Protein AF-A0A3C0B4P6-F1 (afdb_monomer)

Mean predicted aligned error: 6.46 Å

Nearest PDB structures (foldseek):
  5x7m-assembly1_A  TM=7.383E-01  e=3.895E-01  Corynebacterium glutamicum ATCC 13032
  5x7n-assembly1_B  TM=7.405E-01  e=4.488E-01  Corynebacterium glutamicum ATCC 13032
  6n2f-assembly1_B  TM=7.274E-01  e=6.187E+00  Arabidopsis thaliana

Structure (mmCIF, N/CA/C/O backbone):
data_AF-A0A3C0B4P6-F1
#
_entry.id   AF-A0A3C0B4P6-F1
#
loop_
_atom_site.group_PDB
_atom_site.id
_atom_site.type_symbol
_atom_site.label_atom_id
_atom_site.label_alt_id
_atom_site.label_comp_id
_atom_site.label_asym_id
_atom_site.label_entity_id
_atom_site.label_seq_id
_atom_site.pdbx_PDB_ins_code
_atom_site.Cartn_x
_atom_site.Cartn_y
_atom_site.Cartn_z
_atom_site.occupancy
_atom_site.B_iso_or_equiv
_atom_site.auth_seq_id
_atom_site.auth_comp_id
_atom_site.auth_asym_id
_atom_site.auth_atom_id
_atom_site.pdbx_PDB_model_num
ATOM 1 N N . MET A 1 1 ? -11.463 -3.519 -18.540 1.00 50.84 1 MET A N 1
ATOM 2 C CA . MET A 1 1 ? -10.034 -3.583 -18.177 1.00 50.84 1 MET A CA 1
ATOM 3 C C . MET A 1 1 ? -9.982 -3.703 -16.664 1.00 50.84 1 MET A C 1
ATOM 5 O O . MET A 1 1 ? -10.559 -2.844 -16.011 1.00 50.84 1 MET A O 1
ATOM 9 N N . GLN A 1 2 ? -9.451 -4.797 -16.109 1.00 65.44 2 GLN A N 1
ATOM 10 C CA . GLN A 1 2 ? -9.249 -4.900 -14.659 1.00 65.44 2 GLN A CA 1
ATOM 11 C C . GLN A 1 2 ? -8.116 -3.943 -14.258 1.00 65.44 2 GLN A C 1
ATOM 13 O O . GLN A 1 2 ? -6.977 -4.142 -14.667 1.00 65.44 2 GLN A O 1
ATOM 18 N N . ASN A 1 3 ? -8.435 -2.903 -13.488 1.00 69.94 3 ASN A N 1
ATOM 19 C CA . ASN A 1 3 ? -7.449 -1.990 -12.910 1.00 69.94 3 ASN A CA 1
ATOM 20 C C . ASN A 1 3 ? -6.951 -2.597 -11.591 1.00 69.94 3 ASN A C 1
ATOM 22 O O . ASN A 1 3 ? -7.569 -2.360 -10.559 1.00 69.94 3 ASN A O 1
ATOM 26 N N . SER A 1 4 ? -5.883 -3.395 -11.623 1.00 77.62 4 SER A N 1
ATOM 27 C CA . SER A 1 4 ? -5.242 -3.920 -10.403 1.00 77.62 4 SER A CA 1
ATOM 28 C C . SER A 1 4 ? -3.966 -3.141 -10.095 1.00 77.62 4 SER A C 1
ATOM 30 O O . SER A 1 4 ? -3.239 -2.743 -11.009 1.00 77.62 4 SER A O 1
ATOM 32 N N . GLY A 1 5 ? -3.661 -2.969 -8.805 1.00 68.50 5 GLY A N 1
ATOM 33 C CA . GLY A 1 5 ? -2.420 -2.348 -8.329 1.00 68.50 5 GLY A CA 1
ATOM 34 C C . GLY A 1 5 ? -1.148 -3.063 -8.801 1.00 68.50 5 GLY A C 1
ATOM 35 O O . GLY A 1 5 ? -0.089 -2.441 -8.885 1.00 68.50 5 GLY A O 1
ATOM 36 N N . LEU A 1 6 ? -1.265 -4.334 -9.208 1.00 74.06 6 LEU A N 1
ATOM 37 C CA . LEU A 1 6 ? -0.182 -5.126 -9.798 1.00 74.06 6 LEU A CA 1
ATOM 38 C C . LEU A 1 6 ? 0.474 -4.450 -11.007 1.00 74.06 6 LEU A C 1
ATOM 40 O O . LEU A 1 6 ? 1.658 -4.659 -11.247 1.00 74.06 6 LEU A O 1
ATOM 44 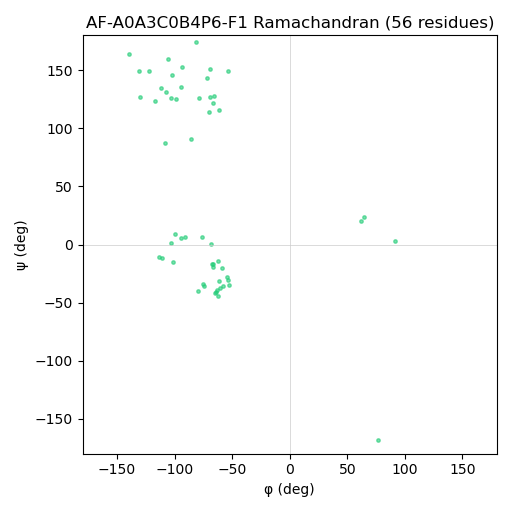N N . GLN A 1 7 ? -0.258 -3.608 -11.743 1.00 76.38 7 GLN A N 1
ATOM 45 C CA . GLN A 1 7 ? 0.285 -2.886 -12.898 1.00 76.38 7 GLN A CA 1
ATOM 46 C C . GLN A 1 7 ? 1.356 -1.844 -12.528 1.00 76.38 7 GLN A C 1
ATOM 48 O O . GLN A 1 7 ? 2.124 -1.425 -13.391 1.00 76.38 7 GLN A O 1
ATOM 53 N N . TYR A 1 8 ? 1.400 -1.415 -11.262 1.00 74.69 8 TYR A N 1
ATOM 54 C CA . TYR A 1 8 ? 2.355 -0.423 -10.766 1.00 74.69 8 TYR A CA 1
ATOM 55 C C . TYR A 1 8 ? 3.522 -1.038 -9.990 1.00 74.69 8 TYR A C 1
ATOM 57 O O . TYR A 1 8 ? 4.535 -0.369 -9.776 1.00 74.69 8 TYR A O 1
ATOM 65 N N . LEU A 1 9 ? 3.405 -2.301 -9.577 1.00 74.81 9 LEU A N 1
ATOM 66 C CA . LEU A 1 9 ? 4.508 -3.028 -8.964 1.00 74.81 9 LEU A CA 1
ATOM 67 C C . LEU A 1 9 ? 5.452 -3.511 -10.068 1.00 74.81 9 LEU A C 1
ATOM 69 O O . LEU A 1 9 ? 5.036 -4.153 -11.030 1.00 74.81 9 LEU A O 1
ATOM 73 N N . SER A 1 10 ? 6.740 -3.176 -9.962 1.00 66.62 10 SER A N 1
ATOM 74 C CA . SER A 1 10 ? 7.717 -3.558 -10.982 1.00 66.62 10 SER A CA 1
ATOM 75 C C . SER A 1 10 ? 7.809 -5.084 -11.083 1.00 66.62 10 SER A C 1
ATOM 77 O O . SER A 1 10 ? 8.261 -5.736 -10.147 1.00 66.62 10 SER A O 1
ATOM 79 N N . ALA A 1 11 ? 7.427 -5.640 -12.234 1.00 59.91 11 ALA A N 1
ATOM 80 C CA . ALA A 1 11 ? 7.278 -7.079 -12.476 1.00 59.91 11 ALA A CA 1
ATOM 81 C C . ALA A 1 11 ? 8.587 -7.902 -12.474 1.00 59.91 11 ALA A C 1
ATOM 83 O O . ALA A 1 11 ? 8.562 -9.106 -12.709 1.00 59.91 11 ALA A O 1
ATOM 84 N N . SER A 1 12 ? 9.744 -7.280 -12.254 1.00 57.12 12 SER A N 1
ATOM 85 C CA . SER A 1 12 ? 11.049 -7.931 -12.387 1.00 57.12 12 SER A CA 1
ATOM 86 C C . SER A 1 12 ? 11.690 -8.153 -11.017 1.00 57.12 12 SER A C 1
ATOM 88 O O . SER A 1 12 ? 12.461 -7.308 -10.557 1.00 57.12 12 SER A O 1
ATOM 90 N N . THR A 1 13 ? 11.376 -9.288 -10.389 1.00 55.91 13 THR A N 1
ATOM 91 C CA . THR A 1 13 ? 11.980 -9.747 -9.127 1.00 55.91 13 THR A CA 1
ATOM 92 C C . THR A 1 13 ? 13.502 -9.897 -9.241 1.00 55.91 13 THR A C 1
ATOM 94 O O . THR A 1 13 ? 14.218 -9.503 -8.329 1.00 55.91 13 THR A O 1
ATOM 97 N N . ASP A 1 14 ? 14.012 -10.323 -10.402 1.00 54.34 14 ASP A N 1
ATOM 98 C CA . ASP A 1 14 ? 15.456 -10.489 -10.652 1.00 54.34 14 ASP A CA 1
ATOM 99 C C . ASP A 1 14 ? 16.252 -9.172 -10.688 1.00 54.34 14 ASP A C 1
ATOM 101 O O . ASP A 1 14 ? 17.475 -9.173 -10.572 1.00 54.34 14 ASP A O 1
ATOM 105 N N . ALA A 1 15 ? 15.581 -8.026 -10.844 1.00 55.75 15 ALA A N 1
ATOM 106 C CA . ALA A 1 15 ? 16.235 -6.720 -10.933 1.00 55.75 15 ALA A CA 1
ATOM 107 C C . ALA A 1 15 ? 16.141 -5.890 -9.638 1.00 55.75 15 ALA A C 1
ATOM 109 O O . ALA A 1 15 ? 16.619 -4.757 -9.614 1.00 55.75 15 ALA A O 1
ATOM 110 N N . LEU A 1 16 ? 15.520 -6.417 -8.576 1.00 60.22 16 LEU A N 1
ATOM 111 C CA . LEU A 1 16 ? 15.428 -5.743 -7.273 1.00 60.22 16 LEU A CA 1
ATOM 112 C C . LEU A 1 16 ? 16.758 -5.769 -6.513 1.00 60.22 16 LEU A C 1
ATOM 114 O O . LEU A 1 16 ? 17.122 -4.774 -5.900 1.00 60.22 16 LEU A O 1
ATOM 118 N N . GLU A 1 17 ? 17.526 -6.852 -6.636 1.00 62.47 17 GLU A N 1
ATOM 119 C CA . GLU A 1 17 ? 18.815 -7.022 -5.945 1.00 62.47 17 GLU A CA 1
ATOM 120 C C . GLU A 1 17 ? 19.902 -6.034 -6.419 1.00 62.47 17 GLU A C 1
ATOM 122 O O . GLU A 1 17 ? 20.908 -5.835 -5.743 1.00 62.47 17 GLU A O 1
ATOM 127 N N . THR A 1 18 ? 19.720 -5.396 -7.584 1.00 69.69 18 THR A N 1
ATOM 128 C CA . THR A 1 18 ? 20.714 -4.480 -8.186 1.00 69.69 18 THR A CA 1
ATOM 129 C C . THR A 1 18 ? 20.294 -3.012 -8.193 1.00 69.69 18 THR A C 1
ATOM 131 O O . THR A 1 18 ? 21.122 -2.144 -8.474 1.00 69.69 18 THR A O 1
ATOM 134 N N . ARG A 1 19 ? 19.027 -2.707 -7.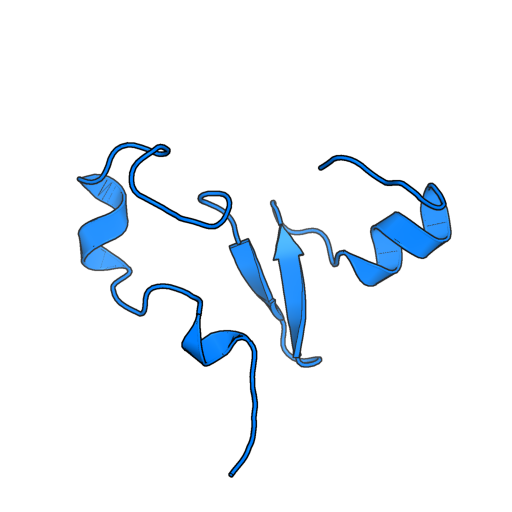89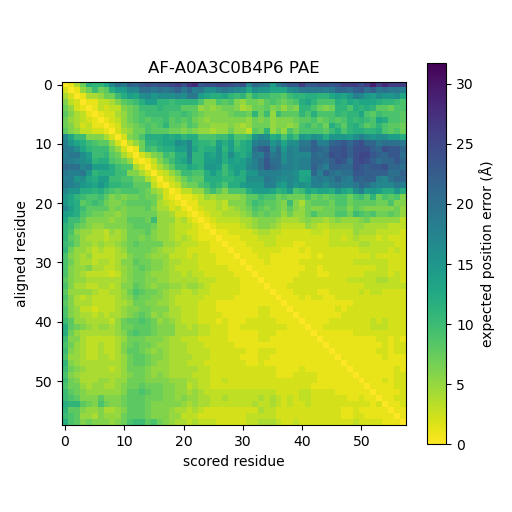3 1.00 70.06 19 ARG A N 1
ATOM 135 C CA . ARG A 1 19 ? 18.511 -1.333 -7.870 1.00 70.06 19 ARG A CA 1
ATOM 136 C C . ARG A 1 19 ? 18.590 -0.783 -6.459 1.00 70.06 19 ARG A C 1
ATOM 138 O O . ARG A 1 19 ? 18.216 -1.451 -5.500 1.00 70.06 19 ARG A O 1
ATOM 145 N N . SER A 1 20 ? 19.054 0.454 -6.323 1.00 78.06 20 SER A N 1
ATOM 146 C CA . SER A 1 20 ? 18.992 1.108 -5.021 1.00 78.06 20 SER A CA 1
ATOM 147 C C . SER A 1 20 ? 17.5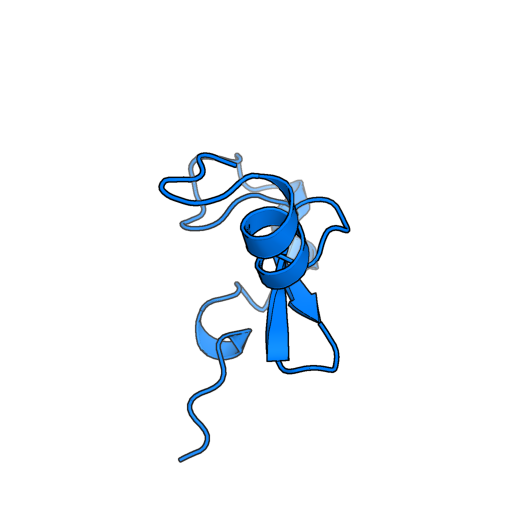30 1.416 -4.663 1.00 78.06 20 SER A C 1
ATOM 149 O O . SER A 1 20 ? 16.715 1.642 -5.565 1.00 78.06 20 SER A O 1
ATOM 151 N N . PRO A 1 21 ? 17.174 1.462 -3.366 1.00 75.81 21 PRO A N 1
ATOM 152 C CA . PRO A 1 21 ? 15.793 1.699 -2.937 1.00 75.81 21 PRO A CA 1
ATOM 153 C C . PRO A 1 21 ? 15.169 2.961 -3.553 1.00 75.81 21 PRO A C 1
ATOM 155 O O . PRO A 1 21 ? 14.000 2.970 -3.921 1.00 75.81 21 PRO A O 1
ATOM 158 N N . ASN A 1 22 ? 15.977 4.006 -3.758 1.00 81.81 22 ASN A N 1
ATOM 159 C CA . ASN A 1 22 ? 15.537 5.294 -4.305 1.00 81.81 22 ASN A CA 1
ATOM 160 C C . ASN A 1 22 ? 15.297 5.283 -5.829 1.00 81.81 22 ASN A C 1
ATOM 162 O O . ASN A 1 22 ? 15.066 6.337 -6.419 1.00 81.81 22 ASN A O 1
ATOM 166 N N . GLN A 1 23 ? 15.373 4.124 -6.486 1.00 83.44 23 GLN A N 1
ATOM 167 C CA . GLN A 1 23 ? 15.037 3.952 -7.906 1.00 83.44 23 GLN A CA 1
ATOM 168 C C . GLN A 1 23 ? 13.636 3.360 -8.113 1.00 83.44 23 GLN A C 1
ATOM 170 O O . GLN A 1 23 ? 13.283 2.996 -9.236 1.00 83.44 23 GLN A O 1
ATOM 175 N N . GLN A 1 24 ? 12.844 3.244 -7.045 1.00 78.00 24 GLN A N 1
ATOM 176 C CA . GLN A 1 24 ? 11.489 2.708 -7.078 1.00 78.00 24 GLN A CA 1
ATOM 177 C C . GLN A 1 24 ? 10.484 3.724 -6.542 1.00 78.00 24 GLN A C 1
ATOM 179 O O . GLN A 1 24 ? 10.803 4.542 -5.685 1.00 78.00 24 GLN A O 1
ATOM 184 N N . LEU A 1 25 ? 9.259 3.668 -7.069 1.00 80.88 25 LEU A N 1
ATOM 185 C CA . LEU A 1 25 ? 8.160 4.510 -6.593 1.00 80.88 25 LEU A CA 1
ATOM 186 C C . LEU A 1 25 ? 7.595 4.012 -5.255 1.00 80.88 25 LEU A C 1
ATOM 188 O O . LEU A 1 25 ? 7.158 4.813 -4.435 1.00 80.88 25 LEU A O 1
ATOM 192 N N . PHE A 1 26 ? 7.596 2.694 -5.053 1.00 86.81 26 PHE A N 1
ATOM 193 C CA . PHE A 1 26 ? 7.085 2.038 -3.853 1.00 86.81 26 PHE A CA 1
ATOM 194 C C . PHE A 1 26 ? 8.227 1.538 -2.960 1.00 86.81 26 PHE A C 1
ATOM 196 O O . PHE A 1 26 ? 9.334 1.321 -3.459 1.00 86.81 26 PHE A O 1
ATOM 203 N N . PRO A 1 27 ? 7.959 1.295 -1.662 1.00 87.75 27 PRO A N 1
ATOM 204 C CA . PRO A 1 27 ? 8.889 0.593 -0.784 1.00 87.75 27 PRO A CA 1
ATOM 205 C C . PRO A 1 27 ? 9.325 -0.760 -1.362 1.00 87.75 27 PRO A C 1
ATOM 207 O O . PRO A 1 27 ? 8.534 -1.445 -2.008 1.00 87.75 27 PRO A O 1
ATOM 210 N N . LEU A 1 28 ? 10.551 -1.190 -1.047 1.00 86.19 28 LEU A N 1
ATOM 211 C CA . LEU A 1 28 ? 11.127 -2.458 -1.529 1.00 86.19 28 LEU A CA 1
ATOM 212 C C . LEU A 1 28 ? 10.250 -3.690 -1.248 1.00 86.19 28 LEU A C 1
ATOM 214 O O . LEU A 1 28 ? 10.294 -4.678 -1.974 1.00 86.19 28 LEU A O 1
ATOM 218 N N . THR A 1 29 ? 9.483 -3.649 -0.160 1.00 89.00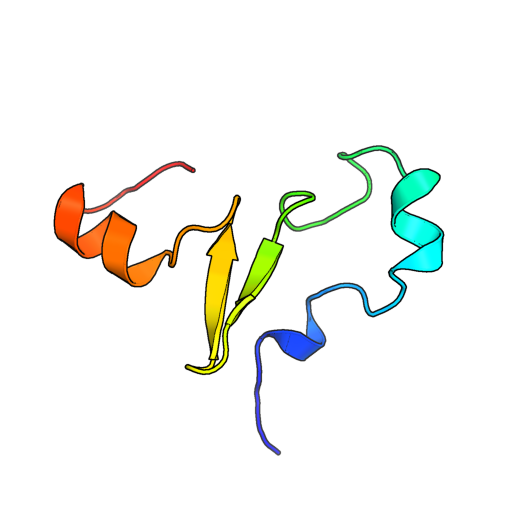 29 THR A N 1
ATOM 219 C CA . THR A 1 29 ? 8.644 -4.758 0.306 1.00 89.00 29 THR A CA 1
ATOM 220 C C . THR A 1 29 ? 7.197 -4.667 -0.180 1.00 89.00 29 THR A C 1
ATOM 222 O O . THR A 1 29 ? 6.387 -5.491 0.239 1.00 89.00 29 THR A O 1
ATOM 225 N N . ALA A 1 30 ? 6.862 -3.693 -1.036 1.00 91.12 30 ALA A N 1
ATOM 226 C CA . ALA A 1 30 ? 5.507 -3.487 -1.530 1.00 91.12 30 ALA A CA 1
ATOM 227 C C . ALA A 1 30 ? 5.029 -4.658 -2.401 1.00 91.12 30 ALA A C 1
ATOM 229 O O . ALA A 1 30 ? 5.685 -5.046 -3.372 1.00 91.12 30 ALA A O 1
ATOM 230 N N . LYS A 1 31 ? 3.861 -5.207 -2.064 1.00 90.25 31 LYS A N 1
ATOM 231 C CA . LYS A 1 31 ? 3.204 -6.311 -2.774 1.00 90.25 31 LYS A CA 1
ATOM 232 C C . LYS A 1 31 ? 1.700 -6.073 -2.852 1.00 90.25 31 LYS A C 1
ATOM 234 O O . LYS A 1 31 ? 1.160 -5.258 -2.115 1.00 90.25 31 LYS A O 1
ATOM 239 N N . VAL A 1 32 ? 1.026 -6.798 -3.739 1.00 91.69 32 VAL A N 1
ATOM 240 C CA . VAL A 1 32 ? -0.433 -6.937 -3.704 1.00 91.69 32 VAL A CA 1
ATOM 241 C C . VAL A 1 32 ? -0.749 -8.311 -3.123 1.00 91.69 32 VAL A C 1
ATOM 243 O O . VAL A 1 32 ? -0.217 -9.315 -3.602 1.00 91.69 32 VAL A O 1
ATOM 246 N N . ASN A 1 33 ? -1.565 -8.354 -2.074 1.00 91.38 33 ASN A N 1
ATOM 247 C CA . ASN A 1 33 ? -1.976 -9.602 -1.431 1.00 91.38 33 ASN A CA 1
ATOM 248 C C . ASN A 1 33 ? -3.149 -10.273 -2.196 1.00 91.38 33 ASN A C 1
ATOM 250 O O . ASN A 1 33 ? -3.681 -9.689 -3.143 1.00 91.38 33 ASN A O 1
ATOM 254 N N . PRO A 1 34 ? -3.594 -11.492 -1.824 1.00 92.19 34 PRO 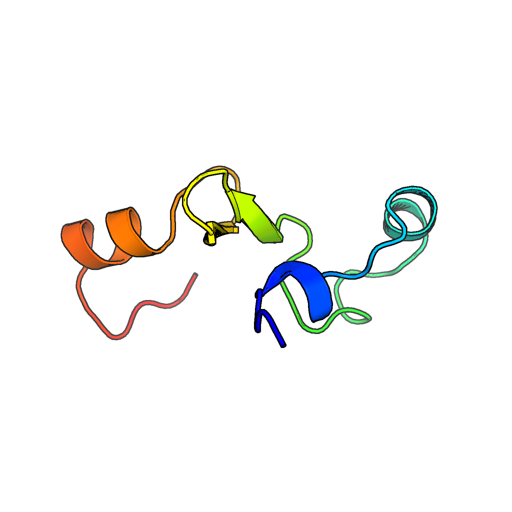A N 1
ATOM 255 C CA . PRO A 1 34 ? -4.685 -12.185 -2.525 1.00 92.19 34 PRO A CA 1
ATOM 256 C C . PRO A 1 34 ? -6.049 -11.476 -2.487 1.00 92.19 34 PRO A C 1
ATOM 258 O O . PRO A 1 34 ? -6.936 -11.834 -3.260 1.00 92.19 34 PRO A O 1
ATOM 261 N N . GLN A 1 35 ? -6.220 -10.476 -1.617 1.00 93.00 35 GLN A N 1
ATOM 262 C CA . GLN A 1 35 ? -7.411 -9.629 -1.537 1.00 93.00 35 GLN A CA 1
ATOM 263 C C . GLN A 1 35 ? -7.308 -8.370 -2.419 1.00 93.00 35 GLN A C 1
ATOM 265 O O . GLN A 1 35 ? -8.191 -7.522 -2.367 1.00 93.00 35 GLN A O 1
ATOM 270 N N . ASP A 1 36 ? -6.257 -8.251 -3.239 1.00 90.62 36 ASP A N 1
ATOM 271 C CA . ASP A 1 36 ? -5.945 -7.076 -4.070 1.00 90.62 36 ASP A CA 1
A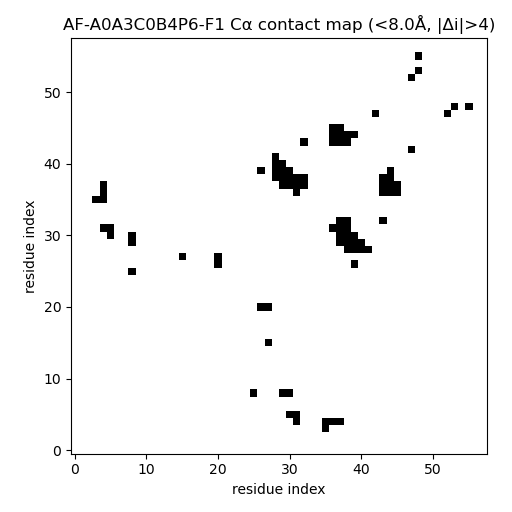TOM 272 C C . ASP A 1 36 ? -5.628 -5.808 -3.240 1.00 90.62 36 ASP A C 1
ATOM 274 O O . ASP A 1 36 ? -5.748 -4.683 -3.723 1.00 90.62 36 ASP A O 1
ATOM 278 N N . HIS A 1 37 ? -5.190 -5.973 -1.982 1.00 93.31 37 HIS A N 1
ATOM 279 C CA . HIS A 1 37 ? -4.731 -4.874 -1.124 1.00 93.31 37 HIS A CA 1
ATOM 280 C C . HIS A 1 37 ? -3.214 -4.678 -1.210 1.00 93.31 37 HIS A C 1
ATOM 282 O O . HIS A 1 37 ? -2.461 -5.630 -1.429 1.00 93.31 37 HIS A O 1
ATOM 288 N N . LEU A 1 38 ? -2.758 -3.445 -0.964 1.00 93.00 38 LEU A N 1
ATOM 289 C CA . LEU A 1 38 ? -1.339 -3.144 -0.788 1.00 93.00 38 LEU A CA 1
ATOM 290 C C . LEU A 1 38 ? -0.829 -3.752 0.527 1.00 93.00 38 LEU A C 1
ATOM 292 O O . LEU A 1 38 ? -1.368 -3.487 1.600 1.00 93.00 38 LEU A O 1
ATOM 296 N N . GLU A 1 39 ? 0.245 -4.524 0.430 1.00 94.88 39 GLU A N 1
ATOM 297 C CA . GLU A 1 39 ? 1.011 -5.066 1.546 1.00 94.88 39 GLU A CA 1
ATOM 298 C C . GLU A 1 39 ? 2.390 -4.399 1.584 1.00 94.88 39 GLU A C 1
ATOM 300 O O . GLU A 1 39 ? 3.051 -4.284 0.550 1.00 94.88 39 GLU A O 1
ATOM 305 N N . ILE A 1 40 ? 2.841 -3.975 2.767 1.00 94.25 40 ILE A N 1
ATOM 306 C CA . ILE A 1 40 ? 4.189 -3.432 2.989 1.00 94.25 40 ILE A CA 1
ATOM 307 C C . ILE A 1 40 ? 4.803 -4.160 4.182 1.00 94.25 40 ILE A C 1
ATOM 309 O O . ILE A 1 40 ? 4.199 -4.245 5.247 1.00 94.25 40 ILE A O 1
ATOM 313 N N . GLY A 1 41 ? 6.006 -4.712 4.008 1.00 92.62 41 GLY A N 1
ATOM 314 C CA . GLY A 1 41 ? 6.724 -5.407 5.084 1.00 92.62 41 GLY A CA 1
ATOM 315 C C . GLY A 1 41 ? 6.005 -6.642 5.646 1.00 92.62 41 GLY A C 1
ATOM 316 O O . GLY A 1 41 ? 6.322 -7.058 6.756 1.00 92.62 41 GLY A O 1
ATOM 317 N N . GLY A 1 42 ? 5.053 -7.223 4.906 1.00 94.56 42 GLY A N 1
ATOM 318 C CA . GLY A 1 42 ? 4.211 -8.331 5.374 1.00 94.56 42 GLY A CA 1
ATOM 319 C C . GLY A 1 42 ? 2.896 -7.909 6.040 1.00 94.56 42 GLY A C 1
ATOM 320 O O . GLY A 1 42 ? 2.163 -8.775 6.511 1.00 94.56 42 GLY A O 1
ATOM 321 N N . CYS A 1 43 ? 2.584 -6.610 6.091 1.00 96.44 43 CYS A N 1
ATOM 322 C CA . CYS A 1 43 ? 1.357 -6.084 6.690 1.00 96.44 43 CYS A CA 1
ATOM 323 C C . CYS A 1 43 ? 0.377 -5.586 5.619 1.00 96.44 43 CYS A C 1
ATOM 325 O O . CYS A 1 43 ? 0.763 -4.782 4.769 1.00 96.44 43 CYS A O 1
ATOM 327 N N . ASP A 1 44 ? -0.893 -5.999 5.698 1.00 97.19 44 ASP A N 1
ATOM 328 C CA . ASP A 1 44 ? -1.986 -5.403 4.914 1.00 97.19 44 ASP A CA 1
ATOM 329 C C . ASP A 1 44 ? -2.217 -3.957 5.381 1.00 97.19 44 ASP A C 1
ATOM 331 O O . ASP A 1 44 ? -2.492 -3.705 6.559 1.00 97.19 44 ASP A O 1
ATOM 335 N N . VAL A 1 45 ? -2.101 -2.997 4.462 1.00 96.56 45 VAL A N 1
ATOM 336 C CA . VAL A 1 45 ? -2.248 -1.567 4.769 1.00 96.56 45 VAL A CA 1
ATOM 337 C C . VAL A 1 45 ? -3.644 -1.244 5.307 1.00 96.56 45 VAL A C 1
ATOM 339 O O . VAL A 1 45 ? -3.772 -0.376 6.169 1.00 96.56 45 VAL A O 1
ATOM 342 N N . THR A 1 46 ? -4.680 -1.969 4.878 1.00 96.81 46 THR A N 1
ATOM 343 C CA . THR A 1 46 ? -6.049 -1.786 5.388 1.00 96.81 46 THR A CA 1
ATOM 344 C C . THR A 1 46 ? -6.117 -2.096 6.882 1.00 96.81 46 THR A C 1
ATOM 346 O O . THR A 1 46 ? -6.651 -1.304 7.656 1.00 96.81 46 THR A O 1
ATOM 349 N N . THR A 1 47 ? -5.483 -3.192 7.311 1.00 97.81 47 THR A N 1
ATOM 350 C CA . THR A 1 47 ? -5.387 -3.571 8.730 1.00 97.81 47 THR A CA 1
ATOM 351 C C . THR A 1 47 ? -4.609 -2.537 9.544 1.00 97.81 47 THR A C 1
ATOM 353 O O . THR A 1 47 ? -4.998 -2.214 10.666 1.00 97.81 47 THR A O 1
ATOM 356 N N . LEU A 1 48 ? -3.531 -1.970 8.988 1.00 98.00 48 LEU A N 1
ATOM 357 C CA . LEU A 1 48 ? -2.773 -0.914 9.666 1.00 98.00 48 LEU A CA 1
ATOM 358 C C . LEU A 1 48 ? -3.614 0.358 9.864 1.00 98.00 48 LEU A C 1
ATOM 360 O O . LEU A 1 48 ? -3.567 0.964 10.932 1.00 98.00 48 LEU A O 1
ATOM 364 N N . VAL A 1 49 ? -4.414 0.750 8.870 1.00 97.94 49 VAL A N 1
ATOM 365 C CA . VAL A 1 49 ? -5.314 1.910 8.977 1.00 97.94 49 VAL A CA 1
ATOM 366 C C . VAL A 1 49 ? -6.399 1.686 10.031 1.00 97.94 49 VAL A C 1
ATOM 368 O O . VAL A 1 49 ? -6.673 2.591 10.816 1.00 97.94 49 VAL A O 1
ATOM 371 N N . GLU A 1 50 ? -6.990 0.492 10.094 1.00 98.06 50 GLU A N 1
ATOM 372 C CA . GLU A 1 50 ? -7.970 0.146 11.133 1.00 98.06 50 GLU A CA 1
ATOM 373 C C . GLU A 1 50 ? -7.371 0.236 12.545 1.00 98.06 50 GLU A C 1
ATOM 375 O O . GLU A 1 50 ? -8.036 0.694 13.475 1.00 98.06 50 GLU A O 1
ATOM 380 N N . GLN A 1 51 ? -6.106 -0.163 12.705 1.00 98.19 51 GLN A N 1
ATOM 381 C CA . GLN A 1 51 ? -5.422 -0.179 13.996 1.00 98.19 51 GLN A CA 1
ATOM 382 C C . GLN A 1 51 ? -4.900 1.199 14.433 1.00 98.19 51 GLN A C 1
ATOM 384 O O . GLN A 1 51 ? -4.953 1.524 15.621 1.00 98.19 51 GLN A O 1
ATOM 389 N N . PHE A 1 52 ? -4.363 1.995 13.504 1.00 98.00 52 PHE A N 1
ATOM 390 C CA . PHE A 1 52 ? -3.612 3.218 13.819 1.00 98.00 52 PHE A CA 1
ATOM 391 C C . PHE A 1 52 ? -4.295 4.515 13.360 1.00 98.00 52 PHE A C 1
ATOM 393 O O . PHE A 1 52 ? -3.883 5.600 13.771 1.00 98.00 52 PHE A O 1
ATOM 400 N N . GLY A 1 53 ? -5.358 4.426 12.558 1.00 97.62 53 GLY A N 1
ATOM 401 C CA . GLY A 1 53 ? -6.077 5.576 12.012 1.00 97.62 53 GLY A CA 1
ATOM 402 C C . GLY A 1 53 ? -5.360 6.254 10.839 1.00 97.62 53 GLY A C 1
ATOM 403 O O . GLY A 1 53 ? -4.415 5.722 10.263 1.00 97.62 53 GLY A O 1
ATOM 404 N N . THR A 1 54 ? -5.834 7.446 10.460 1.00 97.38 54 THR A N 1
ATOM 405 C CA . THR A 1 54 ? -5.309 8.238 9.329 1.00 97.38 54 THR A CA 1
ATOM 406 C C . THR A 1 54 ? -5.047 9.699 9.729 1.00 97.38 54 THR A C 1
ATOM 408 O O . THR A 1 54 ? -5.829 10.231 10.519 1.00 97.38 54 THR A O 1
ATOM 411 N N . PRO A 1 55 ? -4.057 10.400 9.134 1.00 96.25 55 PRO A N 1
ATOM 412 C CA . PRO A 1 55 ? -3.096 9.902 8.148 1.00 96.25 55 PRO A CA 1
ATOM 413 C C . PRO A 1 55 ? -2.059 8.967 8.784 1.00 96.25 55 PRO A C 1
ATOM 415 O O . PRO A 1 55 ? -1.618 9.202 9.906 1.00 96.25 55 PRO A O 1
ATOM 418 N N . LEU A 1 56 ? -1.663 7.928 8.046 1.00 96.38 56 LEU A N 1
ATOM 419 C CA . LEU A 1 56 ? -0.676 6.941 8.477 1.00 96.38 56 LEU A CA 1
ATOM 420 C C . LEU A 1 56 ? 0.546 6.999 7.557 1.00 96.38 56 LEU A C 1
ATOM 422 O O . LEU A 1 56 ? 0.411 6.848 6.344 1.00 96.38 56 LEU A O 1
ATOM 426 N N . TYR A 1 57 ? 1.723 7.221 8.140 1.00 95.19 57 TYR A N 1
ATOM 427 C CA . TYR A 1 57 ? 3.009 7.141 7.446 1.00 95.19 57 TYR A CA 1
ATOM 428 C C . TYR A 1 57 ? 3.632 5.775 7.734 1.00 95.19 57 TYR A C 1
ATOM 430 O O . TYR A 1 57 ? 3.765 5.402 8.900 1.00 95.19 57 TYR A O 1
ATOM 43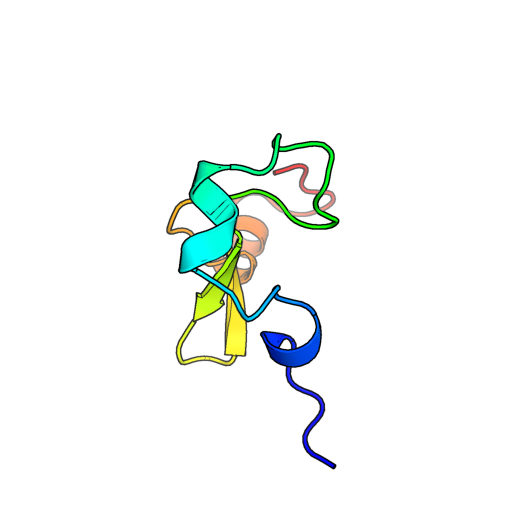8 N N . ILE A 1 58 ? 3.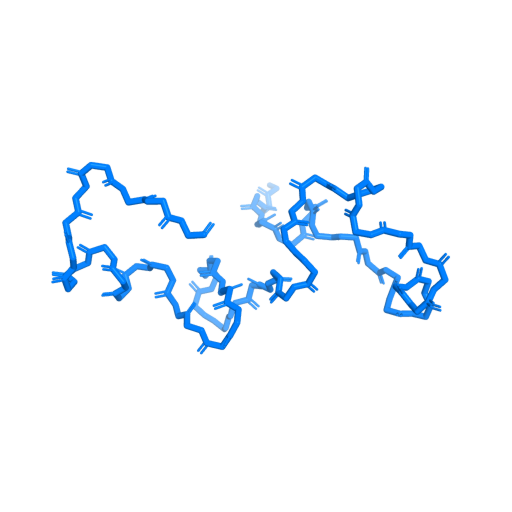975 5.048 6.671 1.00 92.00 58 ILE A N 1
ATOM 439 C CA . ILE A 1 58 ? 4.522 3.685 6.690 1.00 92.00 58 ILE A CA 1
ATOM 440 C C . ILE A 1 58 ? 5.904 3.716 6.048 1.00 92.00 58 ILE A C 1
ATOM 442 O O . ILE A 1 58 ? 6.016 4.340 4.967 1.00 92.00 58 ILE A O 1
#

Sequence (58 aa):
MQNSGLQYLSASTDALETRSPNQQLFPLTAKVNPQDHLEIGGCDVTTLVEQFGTPLYI

Foldseek 3Di:
DDDAPVVQPDPCPVCLVPDDQVVHPDGSQWDQDPVSATDRPNDGVVVVCVVPNPPDDD

Solvent-accessible surface area (backbone atoms only — not comparable to full-atom values): 4034 Å² total; per-residue (Å²): 131,90,88,56,74,64,81,76,52,80,88,53,73,88,56,53,89,78,50,60,73,89,79,49,96,58,65,95,55,56,43,69,47,98,85,74,41,58,22,50,82,88,39,53,49,68,61,49,38,74,74,72,41,81,92,72,88,131

Radius of gyration: 12.72 Å; Cα contacts (8 Å, |Δi|>4): 44; chains: 1; bounding box: 31×22×32 Å

Secondary structure (DSSP, 8-state):
----GGGTS-S-GGGTTTS-GGG-SS-TT-EE-TTS-EEETTEEHHHHHHHH-SS---

pLDDT: mean 83.19, std 14.13, range [50.84, 98.19]